Protein AF-A0A328TRE6-F1 (afdb_monomer)

Organism: NCBI:txid252393

Sequence (151 aa):
MNRFPEAVSFFFPVQLEPCPPDDSDTSLPSLSIKAPEASTFSQWLLPLLPEFYHCGVSADAGYNCNVWLIPLAPLSEQLQKLTPEQTDGIKLFEPLTKACRRWSRHGVTHLRLTAAIRYQHFDIEQQVWGHEQTGHDPALYRRAAKLTGNA

Structure (mmCIF, N/CA/C/O backbone):
data_AF-A0A328TRE6-F1
#
_entry.id   AF-A0A328TRE6-F1
#
loop_
_atom_site.group_PDB
_atom_site.id
_atom_site.type_symbol
_atom_site.label_atom_id
_atom_site.label_alt_id
_atom_site.label_comp_id
_atom_site.label_asym_id
_atom_site.label_entity_id
_atom_site.label_seq_id
_atom_site.pdbx_PDB_ins_code
_atom_site.Cartn_x
_atom_site.Cartn_y
_atom_site.Cartn_z
_atom_site.occupancy
_atom_site.B_iso_or_equiv
_atom_site.auth_seq_id
_atom_site.auth_comp_id
_atom_site.auth_asym_id
_atom_site.auth_atom_id
_atom_site.pdbx_PDB_model_num
ATOM 1 N N . MET A 1 1 ? 11.738 -12.627 -3.514 1.00 49.88 1 MET A N 1
ATOM 2 C CA . MET A 1 1 ? 11.456 -12.704 -2.060 1.00 49.88 1 MET A CA 1
ATOM 3 C C . MET A 1 1 ? 11.118 -11.304 -1.576 1.00 49.88 1 MET A C 1
ATOM 5 O O . MET A 1 1 ? 11.897 -10.397 -1.851 1.00 49.88 1 MET A O 1
ATOM 9 N N . ASN A 1 2 ? 9.967 -11.111 -0.935 1.00 59.75 2 ASN A N 1
ATOM 10 C CA . ASN A 1 2 ? 9.506 -9.791 -0.514 1.00 59.75 2 ASN A CA 1
ATOM 11 C C . ASN A 1 2 ? 10.208 -9.392 0.799 1.00 59.75 2 ASN A C 1
ATOM 13 O O . ASN A 1 2 ? 10.054 -10.092 1.792 1.00 59.75 2 ASN A O 1
ATOM 17 N N . ARG A 1 3 ? 11.029 -8.331 0.785 1.00 68.75 3 ARG A N 1
ATOM 18 C CA . ARG A 1 3 ? 11.807 -7.844 1.952 1.00 68.75 3 ARG A CA 1
ATOM 19 C C . ARG A 1 3 ? 11.143 -6.640 2.633 1.00 68.75 3 ARG A C 1
ATOM 21 O O . ARG A 1 3 ? 11.820 -5.747 3.137 1.00 68.75 3 ARG A O 1
ATOM 28 N N . PHE A 1 4 ? 9.826 -6.529 2.497 1.00 76.94 4 PHE A N 1
ATOM 29 C CA . PHE A 1 4 ? 9.064 -5.490 3.169 1.00 76.94 4 PHE A CA 1
ATOM 30 C C . PHE A 1 4 ? 8.749 -5.953 4.599 1.00 76.94 4 PHE A C 1
ATOM 32 O O . PHE A 1 4 ? 8.281 -7.080 4.754 1.00 76.94 4 PHE A O 1
ATOM 39 N N . PRO A 1 5 ? 8.905 -5.089 5.618 1.00 78.94 5 PRO A N 1
ATOM 40 C CA . PRO A 1 5 ? 9.336 -3.692 5.545 1.00 78.94 5 PRO A CA 1
ATOM 41 C C . PRO A 1 5 ? 10.847 -3.480 5.759 1.00 78.94 5 PRO A C 1
ATOM 43 O O . PRO A 1 5 ? 11.278 -2.329 5.797 1.00 78.94 5 PRO A O 1
ATOM 46 N N . GLU A 1 6 ? 11.680 -4.520 5.901 1.00 79.88 6 GLU A N 1
ATOM 47 C CA . GLU A 1 6 ? 13.108 -4.368 6.259 1.00 79.88 6 GLU A CA 1
ATOM 48 C C . GLU A 1 6 ? 13.913 -3.533 5.249 1.00 79.88 6 GLU A C 1
ATOM 50 O O . GLU A 1 6 ? 14.879 -2.852 5.613 1.00 79.88 6 GLU A O 1
ATOM 55 N N . ALA A 1 7 ? 13.505 -3.579 3.980 1.00 77.38 7 ALA A N 1
ATOM 56 C CA . ALA A 1 7 ? 14.095 -2.830 2.878 1.00 77.38 7 ALA A CA 1
ATOM 57 C C . ALA A 1 7 ? 13.512 -1.415 2.701 1.00 77.38 7 ALA A C 1
ATOM 59 O O . ALA A 1 7 ? 13.884 -0.737 1.743 1.00 77.38 7 ALA A O 1
ATOM 60 N N . VAL A 1 8 ? 12.610 -0.957 3.579 1.00 80.38 8 VAL A N 1
ATOM 61 C CA . VAL A 1 8 ? 11.986 0.375 3.501 1.00 80.38 8 VAL A CA 1
ATOM 62 C C . VAL A 1 8 ? 12.729 1.386 4.372 1.00 80.38 8 VAL A C 1
ATOM 64 O O . VAL A 1 8 ? 13.028 1.142 5.542 1.00 80.38 8 VAL A O 1
ATOM 67 N N . SER A 1 9 ? 13.025 2.551 3.798 1.00 82.00 9 SER A N 1
ATOM 68 C CA . SER A 1 9 ? 13.565 3.708 4.509 1.00 82.00 9 SER A CA 1
ATOM 69 C C . SER A 1 9 ? 12.436 4.646 4.928 1.00 82.00 9 SER A C 1
ATOM 71 O O . SER A 1 9 ? 11.857 5.343 4.099 1.00 82.00 9 SER A O 1
ATOM 73 N N . PHE A 1 10 ? 12.162 4.712 6.232 1.00 81.75 10 PHE A N 1
ATOM 74 C CA . PHE A 1 10 ? 11.149 5.609 6.806 1.00 81.75 10 PHE A CA 1
ATOM 75 C C . PHE A 1 10 ? 11.623 7.061 6.982 1.00 81.75 10 PHE A C 1
ATOM 77 O O . PHE A 1 10 ? 10.877 7.892 7.494 1.00 81.75 10 PHE A O 1
ATOM 84 N N . PHE A 1 11 ? 12.850 7.386 6.551 1.00 76.50 11 PHE A N 1
ATOM 85 C CA . PHE A 1 11 ? 13.296 8.780 6.432 1.00 76.50 11 PHE A CA 1
ATOM 86 C C . PHE A 1 11 ? 12.517 9.536 5.354 1.00 76.50 11 PHE A C 1
ATOM 88 O O . PHE A 1 11 ? 12.337 10.749 5.457 1.00 76.50 11 PHE A O 1
ATOM 95 N N . PHE A 1 12 ? 12.042 8.816 4.337 1.00 81.25 12 PHE A N 1
ATOM 96 C CA . PHE A 1 12 ? 11.231 9.365 3.264 1.00 81.25 12 PHE A CA 1
ATOM 97 C C . PHE A 1 12 ? 9.769 8.934 3.428 1.00 81.25 12 PHE A C 1
ATOM 99 O O . PHE A 1 12 ? 9.499 7.874 4.001 1.00 81.25 12 PHE A O 1
ATOM 106 N N . PRO A 1 13 ? 8.810 9.738 2.941 1.00 85.25 13 PRO A N 1
ATOM 107 C CA . PRO A 1 13 ? 7.404 9.374 3.008 1.00 85.25 13 PRO A CA 1
ATOM 108 C C . PRO A 1 13 ? 7.098 8.132 2.164 1.00 85.25 13 PRO A C 1
ATOM 110 O O . PRO A 1 13 ? 7.570 8.004 1.035 1.00 85.25 13 PRO A O 1
ATOM 113 N N . VAL A 1 14 ? 6.235 7.266 2.682 1.00 90.12 14 VAL A N 1
ATOM 114 C CA . VAL A 1 14 ? 5.626 6.166 1.931 1.00 90.12 14 VAL A CA 1
ATOM 115 C C . VAL A 1 14 ? 4.436 6.719 1.149 1.00 90.12 14 VAL A C 1
ATOM 117 O O . VAL A 1 14 ? 3.565 7.365 1.734 1.00 90.12 14 VAL A O 1
ATOM 120 N N . GLN A 1 15 ? 4.389 6.478 -0.159 1.00 92.44 15 GLN A N 1
ATOM 121 C CA . GLN A 1 15 ? 3.247 6.847 -0.996 1.00 92.44 15 GLN A CA 1
ATOM 122 C C . GLN A 1 15 ? 2.325 5.650 -1.193 1.00 92.44 15 GLN A C 1
ATOM 124 O O . GLN A 1 15 ? 2.778 4.549 -1.505 1.00 92.44 15 GLN A O 1
ATOM 129 N N . LEU A 1 16 ? 1.027 5.884 -1.043 1.00 94.12 16 LEU A N 1
ATOM 130 C CA . LEU A 1 16 ? -0.019 4.920 -1.340 1.00 94.12 16 LEU A CA 1
ATOM 131 C C . LEU A 1 16 ? -0.999 5.529 -2.334 1.00 94.12 16 LEU A C 1
ATOM 133 O O . LEU A 1 16 ? -1.655 6.531 -2.045 1.00 94.12 16 LEU A O 1
ATOM 137 N N . GLU A 1 17 ? -1.105 4.918 -3.504 1.00 93.00 17 GLU A N 1
ATOM 138 C CA . GLU A 1 17 ? -1.808 5.497 -4.641 1.00 93.00 17 GLU A CA 1
ATOM 139 C C . GLU A 1 17 ? -2.799 4.489 -5.218 1.00 93.00 17 GLU A C 1
ATOM 141 O O . GLU A 1 17 ? -2.480 3.308 -5.348 1.00 93.00 17 GLU A O 1
ATOM 146 N N . PRO A 1 18 ? -4.015 4.911 -5.576 1.00 92.06 18 PRO A N 1
ATOM 147 C CA . PRO A 1 18 ? -4.962 4.024 -6.229 1.00 92.06 18 PRO A CA 1
ATOM 148 C C . PRO A 1 18 ? -4.496 3.681 -7.645 1.00 92.06 18 PRO A C 1
ATOM 150 O O . PRO A 1 18 ? -4.042 4.554 -8.381 1.00 92.06 18 PRO A O 1
ATOM 153 N N . CYS A 1 19 ? -4.679 2.426 -8.059 1.00 86.44 19 CYS A N 1
ATOM 154 C CA . CYS A 1 19 ? -4.546 2.022 -9.458 1.00 86.44 19 CYS A CA 1
ATOM 155 C C . CYS A 1 19 ? -5.946 1.876 -10.083 1.00 86.44 19 CYS A C 1
ATOM 157 O O . CYS A 1 19 ? -6.483 0.759 -10.128 1.00 86.44 19 CYS A O 1
ATOM 159 N N . PRO A 1 20 ? -6.577 2.974 -10.543 1.00 78.50 20 PRO A N 1
ATOM 160 C CA . PRO A 1 20 ? -7.898 2.915 -11.162 1.00 78.50 20 PRO A CA 1
ATOM 161 C C . PRO A 1 20 ? -7.844 2.158 -12.499 1.00 78.50 20 PRO A C 1
ATOM 163 O O . PRO A 1 20 ? -6.782 2.141 -13.124 1.00 78.50 20 PRO A O 1
ATOM 166 N N . PRO A 1 21 ? -8.941 1.508 -12.933 1.00 75.50 21 PRO A N 1
ATOM 167 C CA . PRO A 1 21 ? -9.019 0.858 -14.245 1.00 75.50 21 PRO A CA 1
ATOM 168 C C . PRO A 1 21 ? -8.562 1.800 -15.366 1.00 75.50 21 PRO A C 1
ATOM 170 O O . PRO A 1 21 ? -8.776 3.005 -15.256 1.00 75.50 21 PRO A O 1
ATOM 173 N N . ASP A 1 22 ? -7.964 1.259 -16.429 1.00 67.62 22 ASP A N 1
ATOM 174 C CA . ASP A 1 22 ? -7.349 2.055 -17.507 1.00 67.62 22 ASP A CA 1
ATOM 175 C C . ASP A 1 22 ? -8.341 3.026 -18.195 1.00 67.62 22 ASP A C 1
ATOM 177 O O . ASP A 1 22 ? -7.914 4.036 -18.742 1.00 67.62 22 ASP A O 1
ATOM 181 N N . ASP A 1 23 ? -9.653 2.779 -18.086 1.00 65.62 23 ASP A N 1
ATOM 182 C CA . ASP A 1 23 ? -10.729 3.615 -18.645 1.00 65.62 23 ASP A CA 1
ATOM 183 C C . ASP A 1 23 ? -11.268 4.691 -17.674 1.00 65.62 23 ASP A C 1
ATOM 185 O O . ASP A 1 23 ? -12.287 5.332 -17.937 1.00 65.62 23 ASP A O 1
ATOM 189 N N . SER A 1 24 ? -10.650 4.871 -16.502 1.00 65.38 24 SER A N 1
ATOM 190 C CA . SER A 1 24 ? -11.113 5.828 -15.493 1.00 65.38 24 SER A CA 1
ATOM 191 C C . SER A 1 24 ? -10.356 7.155 -15.575 1.00 65.38 24 SER A C 1
ATOM 193 O O . SER A 1 24 ? -9.285 7.299 -14.988 1.00 65.38 24 SER A O 1
ATOM 195 N N . ASP A 1 25 ? -11.003 8.181 -16.130 1.00 67.88 25 ASP A N 1
ATOM 196 C CA . ASP A 1 25 ? -10.523 9.577 -16.105 1.00 67.88 25 ASP A CA 1
ATOM 197 C C . ASP A 1 25 ? -10.550 10.218 -14.701 1.00 67.88 25 ASP A C 1
ATOM 199 O O . ASP A 1 25 ? -10.139 11.364 -14.494 1.00 67.88 25 ASP A O 1
ATOM 203 N N . THR A 1 26 ? -11.061 9.501 -13.696 1.00 73.12 26 THR A N 1
ATOM 204 C CA . THR A 1 26 ? -11.171 10.024 -12.334 1.00 73.12 26 THR A CA 1
ATOM 205 C C . THR A 1 26 ? -9.814 9.993 -11.636 1.00 73.12 26 THR A C 1
ATOM 207 O O . THR A 1 26 ? -9.350 8.940 -11.198 1.00 73.12 26 THR A O 1
ATOM 210 N N . SER A 1 27 ? -9.218 11.170 -11.441 1.00 79.31 27 SER A N 1
ATOM 211 C CA . SER A 1 27 ? -8.083 11.334 -10.532 1.00 79.31 27 SER A CA 1
ATOM 212 C C . SER A 1 27 ? -8.531 11.099 -9.087 1.00 79.31 27 SER A C 1
ATOM 214 O O . SER A 1 27 ? -9.402 11.793 -8.546 1.00 79.31 27 SER A O 1
ATOM 216 N N . LEU A 1 28 ? -7.952 10.081 -8.459 1.00 86.44 28 LEU A N 1
ATOM 217 C CA . LEU A 1 28 ? -8.199 9.731 -7.068 1.00 86.44 28 LEU A CA 1
ATOM 218 C C . LEU A 1 28 ? -7.002 10.158 -6.215 1.00 86.44 28 LEU A C 1
ATOM 220 O O . LEU A 1 28 ? -5.864 10.031 -6.657 1.00 86.44 28 LEU A O 1
ATOM 224 N N . PRO A 1 29 ? -7.235 10.660 -4.991 1.00 89.31 29 PRO A N 1
ATOM 225 C CA . PRO A 1 29 ? -6.155 11.188 -4.172 1.00 89.31 29 PRO A CA 1
ATOM 226 C C . PRO A 1 29 ? -5.204 10.076 -3.727 1.00 89.31 29 PRO A C 1
ATOM 228 O O . PRO A 1 29 ? -5.655 9.023 -3.263 1.00 89.31 29 PRO 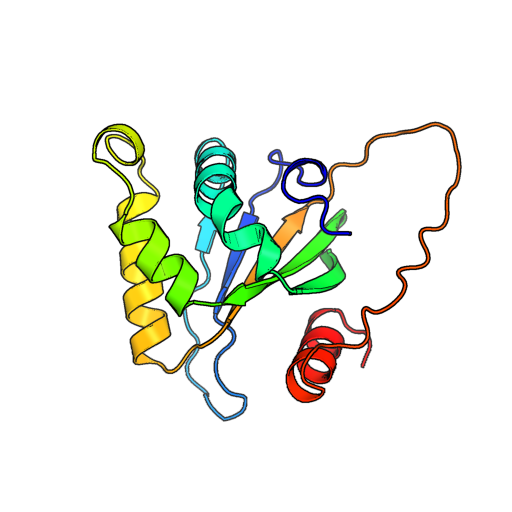A O 1
ATOM 231 N N . SER A 1 30 ? -3.910 10.367 -3.813 1.00 91.88 30 SER A N 1
ATOM 232 C CA . SER A 1 30 ? -2.826 9.608 -3.190 1.00 91.88 30 SER A CA 1
ATOM 233 C C . SER A 1 30 ? -2.690 9.964 -1.705 1.00 91.88 30 SER A C 1
ATOM 235 O O . SER A 1 30 ? -3.043 11.068 -1.278 1.00 91.88 30 SER A O 1
ATOM 237 N N . LEU A 1 31 ? -2.157 9.039 -0.909 1.00 93.31 31 LEU A N 1
ATOM 238 C CA . LEU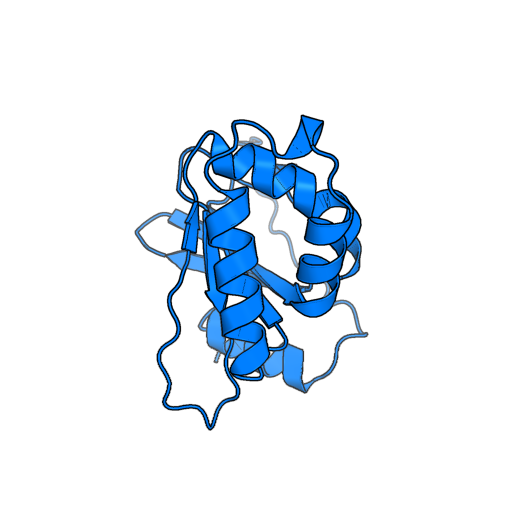 A 1 31 ? -1.794 9.259 0.488 1.00 93.31 31 LEU A CA 1
ATOM 239 C C . LEU A 1 31 ? -0.274 9.258 0.645 1.00 93.31 31 LEU A C 1
ATOM 241 O O . LEU A 1 31 ? 0.390 8.281 0.321 1.00 93.31 31 LEU A O 1
ATOM 245 N N . SER A 1 32 ? 0.250 10.346 1.208 1.00 93.00 32 SER A N 1
ATOM 246 C CA . SER A 1 32 ? 1.654 10.484 1.592 1.00 93.00 32 SER A CA 1
ATOM 247 C C . SER A 1 32 ? 1.774 10.299 3.099 1.00 93.00 32 SER A C 1
ATOM 249 O O . SER A 1 32 ? 1.260 11.109 3.875 1.00 93.00 32 SER A O 1
ATOM 251 N N . ILE A 1 33 ? 2.418 9.214 3.515 1.00 92.62 33 ILE A N 1
ATOM 252 C CA . ILE A 1 33 ? 2.505 8.782 4.908 1.00 92.62 33 ILE A CA 1
ATOM 253 C C . ILE A 1 33 ? 3.936 9.019 5.388 1.00 92.62 33 ILE A C 1
ATOM 255 O O . ILE A 1 33 ? 4.885 8.447 4.856 1.00 92.62 33 ILE A O 1
ATOM 259 N N . LYS A 1 34 ? 4.103 9.886 6.386 1.00 89.81 34 LYS A N 1
ATOM 260 C CA . LYS A 1 34 ? 5.411 10.238 6.959 1.00 89.81 34 LYS A CA 1
ATOM 261 C C . LYS A 1 34 ? 5.686 9.426 8.222 1.00 89.81 34 LYS A C 1
ATOM 263 O O . LYS A 1 34 ? 4.811 8.725 8.715 1.00 89.81 34 LYS A O 1
ATOM 268 N N . ALA A 1 35 ? 6.907 9.504 8.740 1.00 82.19 35 ALA A N 1
ATOM 269 C CA . ALA A 1 35 ? 7.198 9.008 10.078 1.00 82.19 35 ALA A CA 1
ATOM 270 C C . ALA A 1 35 ? 6.527 9.907 11.145 1.00 82.19 35 ALA A C 1
ATOM 272 O O . ALA A 1 35 ? 6.543 11.131 10.977 1.00 82.19 35 ALA A O 1
ATOM 273 N N . PRO A 1 36 ? 6.010 9.334 12.250 1.00 86.31 36 PRO A N 1
ATOM 274 C CA . PRO A 1 36 ? 6.080 7.917 12.633 1.00 86.31 36 PRO A CA 1
ATOM 275 C C . PRO A 1 36 ? 4.998 7.018 12.007 1.00 86.31 36 PRO A C 1
ATOM 277 O O . PRO A 1 36 ? 5.128 5.795 12.070 1.00 86.31 36 PRO A O 1
ATOM 280 N N . GLU A 1 37 ? 3.962 7.580 11.382 1.00 89.56 37 GLU A N 1
ATOM 281 C CA . GLU A 1 37 ? 2.801 6.827 10.889 1.00 89.56 37 GLU A CA 1
ATOM 282 C C . GLU A 1 37 ? 3.164 5.762 9.844 1.00 89.56 37 GLU A C 1
ATOM 284 O O . GLU A 1 37 ? 2.528 4.713 9.789 1.00 89.56 37 GLU A O 1
ATOM 289 N N . ALA A 1 38 ? 4.207 5.990 9.045 1.00 88.31 38 ALA A N 1
ATOM 290 C CA . ALA A 1 38 ? 4.686 5.049 8.034 1.00 88.31 38 ALA A CA 1
ATOM 291 C C . ALA A 1 38 ? 5.194 3.731 8.645 1.00 88.31 38 ALA A C 1
ATOM 293 O O . ALA A 1 38 ? 4.993 2.657 8.067 1.00 88.31 38 ALA A O 1
ATOM 294 N N . SER A 1 39 ? 5.799 3.797 9.833 1.00 86.69 39 SER A N 1
ATOM 295 C CA . SER A 1 39 ? 6.253 2.613 10.565 1.00 86.69 39 SER A CA 1
ATOM 296 C C . SER A 1 39 ? 5.060 1.791 11.051 1.00 86.69 39 SER A C 1
ATOM 298 O O . SER A 1 39 ? 5.012 0.581 10.841 1.00 86.69 39 SER A O 1
ATOM 300 N N . THR A 1 40 ? 4.061 2.453 11.637 1.00 90.69 40 THR A N 1
ATOM 301 C CA . THR A 1 40 ? 2.822 1.812 12.099 1.00 90.69 40 THR A CA 1
ATOM 302 C C . THR A 1 40 ? 2.022 1.228 10.938 1.00 90.69 40 THR A C 1
ATOM 304 O O . THR A 1 40 ? 1.582 0.083 10.996 1.00 90.69 40 THR A O 1
ATOM 307 N N . PHE A 1 41 ? 1.903 1.970 9.837 1.00 92.69 41 PHE A N 1
ATOM 308 C CA . PHE A 1 41 ? 1.266 1.490 8.616 1.00 92.69 41 PHE A CA 1
ATOM 309 C C . PHE A 1 41 ? 1.926 0.209 8.100 1.00 92.69 41 PHE A C 1
ATOM 311 O O . PHE A 1 41 ? 1.240 -0.752 7.763 1.00 92.69 41 PHE A O 1
ATOM 318 N N . SER A 1 42 ? 3.258 0.156 8.113 1.00 89.19 42 SER A N 1
ATOM 319 C CA . SER A 1 42 ? 3.998 -1.035 7.692 1.00 89.19 42 SER A CA 1
ATOM 320 C C . SER A 1 42 ? 3.719 -2.246 8.581 1.00 89.19 42 SER A C 1
ATOM 322 O O . SER A 1 42 ? 3.655 -3.361 8.072 1.00 89.19 42 SER A O 1
ATOM 324 N N . GLN A 1 43 ? 3.491 -2.042 9.883 1.00 89.75 43 GLN A N 1
ATOM 325 C CA . GLN A 1 43 ? 3.076 -3.113 10.794 1.00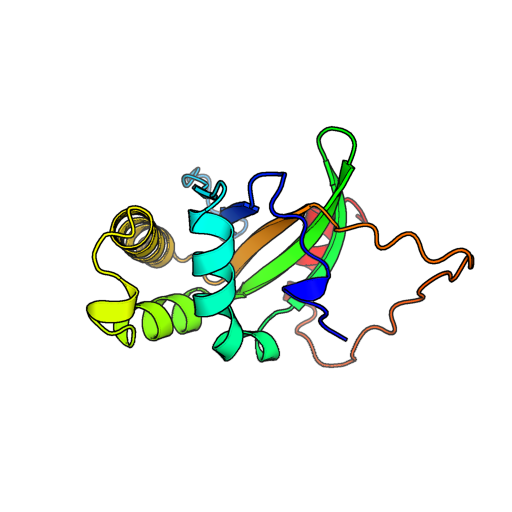 89.75 43 GLN A CA 1
ATOM 326 C C . GLN A 1 43 ? 1.674 -3.633 10.466 1.00 89.75 43 GLN A C 1
ATOM 328 O O . GLN A 1 43 ? 1.463 -4.845 10.450 1.00 89.75 43 GLN A O 1
ATOM 333 N N . TRP A 1 44 ? 0.727 -2.745 10.147 1.00 92.25 44 TRP A N 1
ATOM 334 C CA . TRP A 1 44 ? -0.621 -3.147 9.726 1.00 92.25 44 TRP A CA 1
ATOM 335 C C . TRP A 1 44 ? -0.622 -3.952 8.423 1.00 92.25 44 TRP A C 1
ATOM 337 O O . TRP A 1 44 ? -1.507 -4.779 8.220 1.00 92.25 44 TRP A O 1
ATOM 347 N N . LEU A 1 45 ? 0.373 -3.728 7.564 1.00 91.56 45 LEU A N 1
ATOM 348 C CA . LEU A 1 45 ? 0.549 -4.429 6.296 1.00 91.56 45 LEU A CA 1
ATOM 349 C C . LEU A 1 45 ? 1.208 -5.811 6.424 1.00 91.56 45 LEU A C 1
ATOM 351 O O . LEU A 1 45 ? 1.081 -6.607 5.496 1.00 91.56 45 LEU A O 1
ATOM 355 N N . LEU A 1 46 ? 1.883 -6.124 7.539 1.00 89.81 46 LEU A N 1
ATOM 356 C CA . LEU A 1 46 ? 2.604 -7.397 7.706 1.00 89.81 46 LEU A CA 1
ATOM 357 C C . LEU A 1 46 ? 1.747 -8.639 7.403 1.00 89.81 46 LEU A C 1
ATOM 359 O O . LEU A 1 46 ? 2.231 -9.520 6.692 1.00 89.81 46 LEU A O 1
ATOM 363 N N . PRO A 1 47 ? 0.480 -8.731 7.856 1.00 90.56 47 PRO A N 1
ATOM 364 C CA . PRO A 1 47 ? -0.353 -9.901 7.573 1.00 90.56 47 PRO A CA 1
ATOM 365 C C . PRO A 1 47 ? -0.717 -10.064 6.091 1.00 90.56 47 PRO A C 1
ATOM 367 O O . PRO A 1 47 ? -1.088 -11.155 5.676 1.00 90.56 47 PRO A O 1
ATOM 370 N N . LEU A 1 48 ? -0.593 -8.997 5.297 1.00 89.81 48 LEU A N 1
ATOM 371 C CA . LEU A 1 48 ? -0.947 -8.958 3.875 1.00 89.81 48 LEU A CA 1
ATOM 372 C C . LEU A 1 48 ? 0.253 -9.219 2.958 1.00 89.81 48 LEU A C 1
ATOM 374 O O . LEU A 1 48 ? 0.090 -9.301 1.744 1.00 89.81 48 LEU A O 1
ATOM 378 N N . LEU A 1 49 ? 1.460 -9.361 3.516 1.00 88.00 49 LEU A N 1
ATOM 379 C CA . LEU A 1 49 ? 2.696 -9.577 2.760 1.00 88.00 49 LEU A CA 1
ATOM 380 C C . LEU A 1 49 ? 2.640 -10.694 1.703 1.00 88.00 49 LEU A C 1
ATOM 382 O O . LEU A 1 49 ? 3.229 -10.496 0.636 1.00 88.00 49 LEU A O 1
ATOM 386 N N . PRO A 1 50 ? 1.973 -11.845 1.936 1.00 87.81 50 PRO A N 1
ATOM 387 C CA . PRO A 1 50 ? 1.854 -12.893 0.920 1.00 87.81 50 PRO A CA 1
ATOM 388 C C . PRO A 1 50 ? 1.096 -12.455 -0.339 1.00 87.81 50 PRO A C 1
ATOM 390 O O . PRO A 1 50 ? 1.266 -13.059 -1.392 1.00 87.81 50 PRO A O 1
ATOM 393 N N . GLU A 1 51 ? 0.272 -11.412 -0.238 1.00 87.44 51 GLU A N 1
ATOM 394 C CA . GLU A 1 51 ? -0.564 -10.904 -1.329 1.00 87.44 51 GLU A CA 1
ATOM 395 C C . GLU A 1 51 ? 0.095 -9.752 -2.098 1.00 87.44 51 GLU A C 1
ATOM 397 O O . GLU A 1 51 ? -0.457 -9.235 -3.070 1.00 87.44 51 GLU A O 1
ATOM 402 N N . PHE A 1 52 ? 1.277 -9.318 -1.661 1.00 88.75 52 PHE A N 1
ATOM 403 C CA . PHE A 1 52 ? 1.997 -8.224 -2.293 1.00 88.75 52 PHE A CA 1
ATOM 404 C C . PHE A 1 52 ? 2.657 -8.703 -3.575 1.00 88.75 52 PHE A C 1
ATOM 406 O O . PHE A 1 52 ? 3.408 -9.679 -3.584 1.00 88.75 52 PHE A O 1
ATOM 413 N N . TYR A 1 53 ? 2.493 -7.916 -4.630 1.00 87.81 53 TYR A N 1
ATOM 414 C CA . TYR A 1 53 ? 3.224 -8.110 -5.868 1.00 87.81 53 TYR A CA 1
ATOM 415 C C . TYR A 1 53 ? 4.310 -7.042 -6.007 1.00 87.81 53 TYR A C 1
ATOM 417 O O . TYR A 1 53 ? 4.020 -5.860 -6.199 1.00 87.81 53 TYR A O 1
ATOM 425 N N . HIS A 1 54 ? 5.578 -7.440 -5.875 1.00 87.50 54 HIS A N 1
ATOM 426 C CA . HIS A 1 54 ? 6.705 -6.528 -6.084 1.00 87.50 54 HIS A CA 1
ATOM 427 C C . HIS A 1 54 ? 6.869 -6.252 -7.578 1.00 87.50 54 HIS A C 1
ATOM 429 O O . HIS A 1 54 ? 7.132 -7.160 -8.361 1.00 87.50 54 HIS A O 1
ATOM 435 N N . CYS A 1 55 ? 6.692 -4.990 -7.957 1.00 82.94 55 CYS A N 1
ATOM 436 C CA . CYS A 1 55 ? 6.726 -4.542 -9.348 1.00 82.94 55 CYS A CA 1
ATOM 437 C C . CYS A 1 55 ? 8.139 -4.191 -9.818 1.00 82.94 55 CYS A C 1
ATOM 439 O O . CYS A 1 55 ? 8.383 -4.104 -11.018 1.00 82.94 55 CYS A O 1
ATOM 441 N N . GLY A 1 56 ? 9.055 -3.951 -8.878 1.00 82.50 56 GLY A N 1
ATOM 442 C CA . GLY A 1 56 ? 10.429 -3.557 -9.154 1.00 82.50 56 GLY A CA 1
ATOM 443 C C . GLY A 1 56 ? 10.838 -2.291 -8.412 1.00 82.50 56 GLY A C 1
ATOM 444 O O . GLY A 1 56 ? 10.275 -1.933 -7.372 1.00 82.50 56 GLY A O 1
ATOM 445 N N . VAL A 1 57 ? 11.860 -1.638 -8.958 1.00 83.44 57 VAL A N 1
ATOM 446 C CA . VAL A 1 57 ? 12.454 -0.417 -8.416 1.00 83.44 57 VAL A CA 1
ATOM 447 C C . VAL A 1 57 ? 12.218 0.723 -9.395 1.00 83.44 57 VAL A C 1
ATOM 449 O O . VAL A 1 57 ? 12.511 0.582 -10.577 1.00 83.44 57 VAL A O 1
ATOM 452 N N . SER A 1 58 ? 11.709 1.844 -8.895 1.00 80.38 58 SER A N 1
ATOM 453 C CA . SER A 1 58 ? 11.605 3.101 -9.635 1.00 80.38 58 SER A CA 1
ATOM 454 C C . SER A 1 58 ? 12.595 4.106 -9.061 1.00 80.38 58 SER A C 1
ATOM 456 O O . SER A 1 58 ? 12.717 4.221 -7.840 1.00 80.38 58 SER A O 1
ATOM 458 N N . ALA A 1 59 ? 13.278 4.855 -9.920 1.00 70.56 59 ALA A N 1
ATOM 459 C CA . ALA A 1 59 ? 14.024 6.034 -9.503 1.00 70.56 59 ALA A CA 1
ATOM 460 C C . ALA A 1 59 ? 13.062 7.227 -9.528 1.00 70.56 59 ALA A C 1
ATOM 462 O O . ALA A 1 59 ? 12.702 7.710 -10.598 1.00 70.56 59 ALA A O 1
ATOM 463 N N . ASP A 1 60 ? 12.612 7.671 -8.356 1.00 62.94 60 ASP A N 1
ATOM 464 C CA . ASP A 1 60 ? 11.756 8.852 -8.221 1.00 62.94 60 ASP A CA 1
ATOM 465 C C . ASP A 1 60 ? 12.430 9.859 -7.280 1.00 62.94 60 ASP A C 1
ATOM 467 O O . ASP A 1 60 ? 13.085 9.481 -6.308 1.00 62.94 60 ASP A O 1
ATOM 471 N N . ALA A 1 61 ? 12.328 11.149 -7.599 1.00 56.47 61 ALA A N 1
ATOM 472 C CA . ALA A 1 61 ? 12.822 12.256 -6.774 1.00 56.47 61 ALA A CA 1
ATOM 473 C C . ALA A 1 61 ? 14.285 12.141 -6.259 1.00 56.47 61 ALA A C 1
ATOM 475 O O . ALA A 1 61 ? 14.616 12.671 -5.197 1.00 56.47 61 ALA A O 1
ATOM 476 N N . GLY A 1 62 ? 15.179 11.487 -7.012 1.00 68.25 62 GLY A N 1
ATOM 477 C CA . GLY A 1 62 ? 16.613 11.392 -6.692 1.00 68.25 62 GLY A CA 1
ATOM 478 C C . GLY A 1 62 ? 17.015 10.223 -5.784 1.00 68.25 62 GLY A C 1
ATOM 479 O O . GLY A 1 62 ? 18.163 10.170 -5.344 1.00 68.25 62 GLY A O 1
ATOM 480 N N . TYR A 1 63 ? 16.112 9.280 -5.510 1.00 72.44 63 TYR A N 1
ATOM 481 C CA . TYR A 1 63 ? 16.417 8.046 -4.781 1.00 72.44 63 TYR A CA 1
ATOM 482 C C . TYR A 1 63 ? 15.642 6.853 -5.353 1.00 72.44 63 TYR A C 1
ATOM 484 O O . TYR A 1 63 ? 14.620 6.993 -6.021 1.00 72.44 63 TYR A O 1
ATOM 492 N N . ASN A 1 64 ? 16.145 5.645 -5.095 1.00 82.94 64 ASN A N 1
ATOM 493 C CA . ASN A 1 64 ? 15.467 4.430 -5.529 1.00 82.94 64 ASN A CA 1
ATOM 494 C C . ASN A 1 64 ? 14.320 4.099 -4.572 1.00 82.94 64 ASN A C 1
ATOM 496 O O . ASN A 1 64 ? 14.483 4.135 -3.348 1.00 82.94 64 ASN A O 1
ATOM 500 N N . CYS A 1 65 ? 13.179 3.727 -5.140 1.00 84.19 65 CYS A N 1
ATOM 501 C CA . CYS A 1 65 ? 11.981 3.304 -4.434 1.00 84.19 65 CYS A CA 1
ATOM 502 C C . CYS A 1 65 ? 11.581 1.903 -4.871 1.00 84.19 65 CYS A C 1
ATOM 504 O O . CYS A 1 65 ? 11.539 1.610 -6.063 1.00 84.19 65 CYS A O 1
ATOM 506 N N . ASN A 1 66 ? 11.216 1.055 -3.919 1.00 88.19 66 ASN A N 1
ATOM 507 C CA . ASN A 1 66 ? 10.489 -0.161 -4.237 1.00 88.19 66 ASN A CA 1
ATOM 508 C C . ASN A 1 66 ? 9.025 0.181 -4.513 1.00 88.19 66 ASN A C 1
ATOM 510 O O . ASN A 1 66 ? 8.424 0.994 -3.804 1.00 88.19 66 ASN A O 1
ATOM 514 N N . VAL A 1 67 ? 8.466 -0.483 -5.520 1.00 88.31 67 VAL A N 1
ATOM 515 C CA . VAL A 1 67 ? 7.058 -0.372 -5.892 1.00 88.31 67 VAL A CA 1
ATOM 516 C C . VAL A 1 67 ? 6.390 -1.726 -5.687 1.00 88.31 67 VAL A C 1
ATOM 518 O O . VAL A 1 67 ? 6.837 -2.739 -6.230 1.00 88.31 67 VAL A O 1
ATOM 521 N N . TRP A 1 68 ? 5.307 -1.747 -4.919 1.00 90.62 68 TRP A N 1
ATOM 522 C CA . TRP A 1 68 ? 4.463 -2.923 -4.725 1.00 90.62 68 TRP A CA 1
ATOM 523 C C . TRP A 1 68 ? 3.027 -2.633 -5.139 1.00 90.62 68 TRP A C 1
ATOM 525 O O . TRP A 1 68 ? 2.529 -1.527 -4.938 1.00 90.62 68 TRP A O 1
ATOM 535 N N . LEU A 1 69 ? 2.346 -3.644 -5.668 1.00 92.06 69 LEU A N 1
ATOM 536 C CA . LEU A 1 69 ? 0.894 -3.658 -5.762 1.00 92.06 69 LEU A CA 1
ATOM 537 C C . LEU A 1 69 ? 0.334 -4.425 -4.572 1.00 92.06 69 LEU A C 1
ATOM 539 O O . LEU A 1 69 ? 0.761 -5.546 -4.291 1.00 92.06 69 LEU A O 1
ATOM 543 N N . ILE A 1 70 ? -0.625 -3.805 -3.892 1.00 93.50 70 ILE A N 1
ATOM 544 C CA . ILE A 1 70 ? -1.325 -4.391 -2.752 1.00 93.50 70 ILE A CA 1
ATOM 545 C C . ILE A 1 70 ? -2.828 -4.434 -3.045 1.00 93.50 70 ILE A C 1
ATOM 547 O O . ILE A 1 70 ? -3.378 -3.449 -3.549 1.00 93.50 70 ILE A O 1
ATOM 551 N N . PRO A 1 71 ? -3.519 -5.548 -2.768 1.00 93.31 71 PRO A N 1
ATOM 552 C CA . PRO A 1 71 ? -4.949 -5.643 -3.022 1.00 93.31 71 PRO A CA 1
ATOM 553 C C . PRO A 1 71 ? -5.739 -4.802 -2.004 1.00 93.31 71 PRO A C 1
ATOM 555 O O . PRO A 1 71 ? -5.500 -4.842 -0.795 1.00 93.31 71 PRO A O 1
ATOM 558 N N . LEU A 1 72 ? -6.704 -4.019 -2.494 1.00 94.88 72 LEU A N 1
ATOM 559 C CA . LEU A 1 72 ? -7.463 -3.073 -1.667 1.00 94.88 72 LEU A CA 1
ATOM 560 C C . LEU A 1 72 ? -8.427 -3.771 -0.698 1.00 94.88 72 LEU A C 1
ATOM 562 O O . LEU A 1 72 ? -8.609 -3.305 0.429 1.00 94.88 72 LEU A O 1
ATOM 566 N N . ALA A 1 73 ? -9.085 -4.845 -1.139 1.00 94.25 73 ALA A N 1
ATOM 567 C CA . ALA A 1 73 ? -10.073 -5.545 -0.318 1.00 94.25 73 ALA A CA 1
ATOM 568 C C . ALA A 1 73 ? -9.434 -6.179 0.938 1.00 94.25 73 ALA A C 1
ATOM 570 O O . ALA A 1 73 ? -9.866 -5.826 2.036 1.00 94.25 73 ALA A O 1
ATOM 571 N N . PRO A 1 74 ? -8.342 -6.960 0.829 1.00 94.44 74 PRO A N 1
ATOM 572 C CA . PRO A 1 74 ? -7.601 -7.486 1.979 1.00 94.44 74 PRO A CA 1
ATOM 573 C C . PRO A 1 74 ? -7.082 -6.393 2.918 1.00 94.44 74 PRO A C 1
ATOM 575 O O . PRO A 1 74 ? -7.209 -6.514 4.135 1.00 94.44 74 PRO A O 1
ATOM 578 N N . LEU A 1 75 ? -6.591 -5.269 2.377 1.00 94.50 75 LEU A N 1
ATOM 579 C CA . LEU A 1 75 ? -6.224 -4.107 3.194 1.00 94.50 75 LEU A CA 1
ATOM 580 C C . LEU A 1 75 ? -7.416 -3.561 3.982 1.00 94.50 75 LEU A C 1
ATOM 582 O O . LEU A 1 75 ? -7.313 -3.305 5.180 1.00 94.50 75 LEU A O 1
ATOM 586 N N . SER A 1 76 ? -8.556 -3.388 3.321 1.00 94.38 76 SER A N 1
ATOM 587 C CA . SER A 1 76 ? -9.763 -2.851 3.949 1.00 94.38 76 SER A CA 1
ATOM 588 C C . SER A 1 76 ? -10.293 -3.772 5.049 1.00 94.38 76 SER A C 1
ATOM 590 O O . SER A 1 76 ? -10.736 -3.283 6.088 1.00 94.38 76 SER A O 1
ATOM 592 N N . GLU A 1 77 ? -10.236 -5.088 4.844 1.00 94.94 77 GLU A N 1
ATOM 593 C CA . GLU A 1 77 ? -10.592 -6.085 5.857 1.00 94.94 77 GLU A CA 1
ATOM 594 C C . GLU A 1 77 ? -9.618 -6.079 7.032 1.00 94.94 77 GLU A C 1
ATOM 596 O O . GLU A 1 77 ? -10.040 -6.140 8.186 1.00 94.94 77 GLU A O 1
ATOM 601 N N . GLN A 1 78 ? -8.318 -5.971 6.759 1.00 93.44 78 GLN A N 1
ATOM 602 C CA . GLN A 1 78 ? -7.299 -5.918 7.799 1.00 93.44 78 GLN A CA 1
ATOM 603 C C . GLN A 1 78 ? -7.477 -4.693 8.698 1.00 93.44 78 GLN A C 1
ATOM 605 O O . GLN A 1 78 ? -7.417 -4.822 9.918 1.00 93.44 78 GLN A O 1
ATOM 610 N N . LEU A 1 79 ? -7.781 -3.525 8.121 1.00 93.00 79 LEU A N 1
ATOM 611 C CA . LEU A 1 79 ? -8.061 -2.306 8.888 1.00 93.00 79 LEU A CA 1
ATOM 612 C C . LEU A 1 79 ? -9.290 -2.444 9.799 1.00 93.00 79 LEU A C 1
ATOM 614 O O . LEU A 1 79 ? -9.317 -1.848 10.869 1.00 93.00 79 LEU A O 1
ATOM 618 N N . GLN A 1 80 ? -10.292 -3.240 9.411 1.00 92.50 80 GLN A N 1
ATOM 619 C CA . GLN A 1 80 ? -11.472 -3.509 10.248 1.00 92.50 80 GLN A CA 1
ATOM 620 C C . GLN A 1 80 ? -11.176 -4.450 11.420 1.00 92.50 80 GLN A C 1
ATOM 622 O O . GLN A 1 80 ? -11.904 -4.432 12.409 1.00 92.50 80 GLN A O 1
ATOM 627 N N . LYS A 1 81 ? -10.130 -5.275 11.307 1.00 93.12 81 LYS A N 1
ATOM 628 C CA . LYS A 1 81 ? -9.701 -6.220 12.348 1.00 93.12 81 LYS A CA 1
ATOM 629 C C . LYS A 1 81 ? -8.762 -5.588 13.377 1.00 93.12 81 LYS A C 1
ATOM 631 O O . LYS A 1 81 ? -8.450 -6.242 14.369 1.00 93.12 81 LYS A O 1
ATOM 636 N N . LEU A 1 82 ? -8.295 -4.358 13.146 1.00 91.38 82 LEU A N 1
ATOM 637 C CA . LEU A 1 82 ? -7.426 -3.662 14.089 1.00 91.38 82 LEU A CA 1
ATOM 638 C C . LEU A 1 82 ? -8.183 -3.330 15.375 1.00 91.38 82 LEU A C 1
ATOM 640 O O . LEU A 1 82 ? -9.331 -2.883 15.341 1.00 91.38 82 LEU A O 1
ATOM 644 N N . THR A 1 83 ? -7.527 -3.531 16.514 1.00 88.56 83 THR A N 1
ATOM 645 C CA . THR A 1 83 ? -8.112 -3.206 17.815 1.00 88.56 83 THR A CA 1
ATOM 646 C C . THR A 1 83 ? -7.993 -1.705 18.117 1.00 88.56 83 THR A C 1
ATOM 648 O O . THR A 1 83 ? -7.171 -1.007 17.507 1.00 88.56 83 THR A O 1
ATOM 651 N N . PRO A 1 84 ? -8.786 -1.168 19.063 1.00 85.94 84 PRO A N 1
ATOM 652 C CA . PRO A 1 84 ? -8.643 0.215 19.509 1.00 85.94 84 PRO A CA 1
ATOM 653 C C . PRO A 1 84 ? -7.217 0.534 19.962 1.00 85.94 84 PRO A C 1
ATOM 655 O O . PRO A 1 84 ? -6.676 1.553 19.571 1.00 85.94 84 PRO A O 1
ATOM 658 N N . GLU A 1 85 ? -6.529 -0.366 20.664 1.00 84.31 85 GLU A N 1
ATOM 659 C CA . GLU A 1 85 ? -5.148 -0.136 21.120 1.00 84.31 85 GLU A CA 1
ATOM 660 C C . GLU A 1 85 ? -4.151 0.012 19.957 1.00 84.31 85 GLU A C 1
ATOM 662 O O . GLU A 1 85 ? -3.102 0.635 20.106 1.00 84.31 85 GLU A O 1
ATOM 667 N N . GLN A 1 86 ? -4.472 -0.556 18.791 1.00 82.75 86 GLN A N 1
ATOM 668 C CA . GLN A 1 86 ? -3.658 -0.467 17.576 1.00 82.75 86 GLN A CA 1
ATOM 669 C C . GLN A 1 86 ? -3.979 0.757 16.716 1.00 82.75 86 GLN A C 1
ATOM 671 O O . GLN A 1 86 ? -3.286 0.982 15.722 1.00 82.75 86 GLN A O 1
ATOM 676 N N . THR A 1 87 ? -5.040 1.500 17.038 1.00 86.69 87 THR A N 1
ATOM 677 C CA . THR A 1 87 ? -5.571 2.597 16.211 1.00 86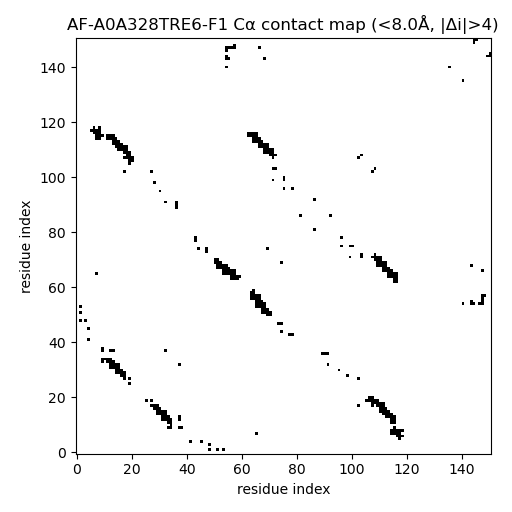.69 87 THR A CA 1
ATOM 678 C C . THR A 1 87 ? -5.730 3.906 16.980 1.00 86.69 87 THR A C 1
ATOM 680 O O . THR A 1 87 ? -5.656 4.978 16.376 1.00 86.69 87 THR A O 1
ATOM 683 N N . ASP A 1 88 ? -5.889 3.841 18.300 1.00 80.06 88 ASP A N 1
ATOM 684 C CA . ASP A 1 88 ? -6.105 4.993 19.162 1.00 80.06 88 ASP A CA 1
ATOM 685 C C . ASP A 1 88 ? -4.863 5.893 19.189 1.00 80.06 88 ASP A C 1
ATOM 687 O O . ASP A 1 88 ? -3.718 5.441 19.267 1.00 80.06 88 ASP A O 1
ATOM 691 N N . GLY A 1 89 ? -5.085 7.195 19.023 1.00 75.31 89 GLY A N 1
ATOM 692 C CA . GLY A 1 89 ? -4.018 8.189 18.864 1.00 75.31 89 GLY A CA 1
ATOM 693 C C . GLY A 1 89 ? -3.268 8.169 17.520 1.00 75.31 89 GLY A C 1
ATOM 694 O O . GLY A 1 89 ? -2.455 9.068 17.277 1.00 75.31 89 GLY A O 1
ATOM 695 N N . ILE A 1 90 ? -3.543 7.226 16.608 1.00 84.81 90 ILE A N 1
ATOM 696 C CA . ILE A 1 90 ? -2.874 7.154 15.298 1.00 84.81 90 ILE A CA 1
ATOM 697 C C . ILE A 1 90 ? -3.678 7.926 14.252 1.00 84.81 90 ILE A C 1
ATOM 699 O O . ILE A 1 90 ? -4.649 7.440 13.670 1.00 84.81 90 ILE A O 1
ATOM 703 N N . LYS A 1 91 ? -3.204 9.136 13.936 1.00 89.38 91 LYS A N 1
ATOM 704 C CA . LYS A 1 91 ? -3.848 10.072 12.993 1.00 89.38 91 LYS A CA 1
ATOM 705 C C . LYS A 1 91 ? -4.060 9.518 11.580 1.00 89.38 91 LYS A C 1
ATOM 707 O O . LYS A 1 91 ? -4.847 10.083 10.829 1.00 89.38 91 LYS A O 1
ATOM 712 N N . LEU A 1 92 ? -3.362 8.446 11.202 1.00 91.25 92 LEU A N 1
ATOM 713 C CA . LEU A 1 92 ? -3.474 7.818 9.884 1.00 91.25 92 LEU A CA 1
ATOM 714 C C . LEU A 1 92 ? -4.728 6.945 9.726 1.00 91.25 92 LEU A C 1
ATOM 716 O O . LEU A 1 92 ? -5.219 6.815 8.603 1.00 91.25 92 LEU A O 1
ATOM 720 N N . PHE A 1 93 ? -5.246 6.349 10.805 1.00 92.38 93 PHE A N 1
ATOM 721 C CA . PHE A 1 93 ? -6.258 5.290 10.708 1.00 92.38 93 PHE A CA 1
ATOM 722 C C .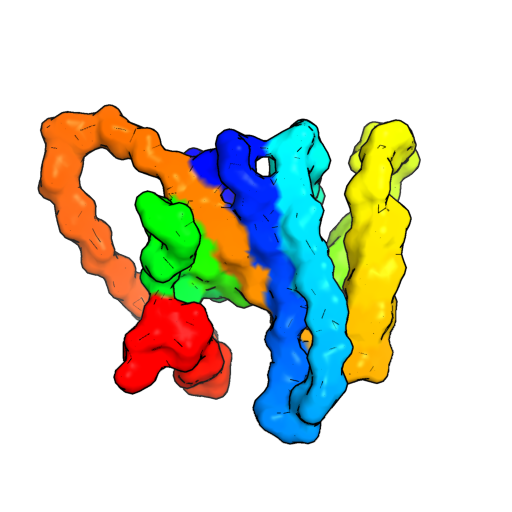 PHE A 1 93 ? -7.545 5.755 10.005 1.00 92.38 93 PHE A C 1
ATOM 724 O O . PHE A 1 93 ? -8.004 5.129 9.042 1.00 92.38 93 PHE A O 1
ATOM 731 N N . GLU A 1 94 ? -8.102 6.889 10.435 1.00 91.94 94 GLU A N 1
ATOM 732 C CA . GLU A 1 94 ? -9.318 7.450 9.840 1.00 91.94 94 GLU A CA 1
ATOM 733 C C . GLU A 1 94 ? -9.120 7.900 8.378 1.00 91.94 94 GLU A C 1
ATOM 735 O O . GLU A 1 94 ? -9.911 7.471 7.524 1.00 91.94 94 GLU A O 1
ATOM 740 N N . PRO A 1 95 ? -8.085 8.702 8.026 1.00 93.38 95 PRO A N 1
ATOM 741 C CA . PRO A 1 95 ? -7.791 9.042 6.635 1.00 93.38 95 PRO A CA 1
ATOM 742 C C . PRO A 1 95 ? -7.623 7.823 5.732 1.00 93.38 95 PRO A C 1
ATOM 744 O O . PRO A 1 95 ? -8.191 7.798 4.639 1.00 93.38 95 PRO A O 1
ATOM 747 N N . LEU A 1 96 ? -6.885 6.808 6.187 1.00 94.31 96 LEU A N 1
ATOM 748 C CA . LEU A 1 96 ? -6.623 5.600 5.412 1.00 94.31 96 LEU A CA 1
ATOM 749 C C . LEU A 1 96 ? -7.909 4.807 5.166 1.00 94.31 96 LEU A C 1
ATOM 751 O O . LEU A 1 96 ? -8.203 4.445 4.027 1.00 94.31 96 LEU A O 1
ATOM 755 N N . THR A 1 97 ? -8.725 4.607 6.201 1.00 93.88 97 THR A N 1
ATOM 756 C CA . THR A 1 97 ? -10.014 3.909 6.077 1.00 93.88 97 THR A CA 1
ATOM 757 C C . THR A 1 97 ? -10.967 4.664 5.148 1.00 93.88 97 THR A C 1
ATOM 759 O O . THR A 1 97 ? -11.645 4.065 4.304 1.00 93.88 97 THR A O 1
ATOM 762 N N . LYS A 1 98 ? -11.005 6.000 5.248 1.00 94.44 98 LYS A N 1
ATOM 763 C CA . LYS A 1 98 ? -11.807 6.854 4.361 1.00 94.44 98 LYS A CA 1
ATOM 764 C C . LYS A 1 98 ? -11.325 6.774 2.911 1.00 94.44 98 LYS A C 1
ATOM 766 O O . LYS A 1 98 ? -12.160 6.691 2.007 1.00 94.44 98 LYS A O 1
ATOM 771 N N . ALA A 1 99 ? -10.013 6.774 2.689 1.00 94.25 99 ALA A N 1
ATOM 772 C CA . ALA A 1 99 ? -9.420 6.622 1.366 1.00 94.25 99 ALA A CA 1
ATOM 773 C C . ALA A 1 99 ? -9.739 5.248 0.767 1.00 94.25 99 ALA A C 1
ATOM 775 O O . ALA A 1 99 ? -10.256 5.197 -0.344 1.00 94.25 99 ALA A O 1
ATOM 776 N N . CYS A 1 100 ? -9.578 4.161 1.530 1.00 94.38 100 CYS A N 1
ATOM 777 C CA . CYS A 1 100 ? -9.909 2.804 1.087 1.00 94.38 100 CYS A CA 1
ATOM 778 C C . CYS A 1 100 ? -11.373 2.681 0.644 1.00 94.38 100 CYS A C 1
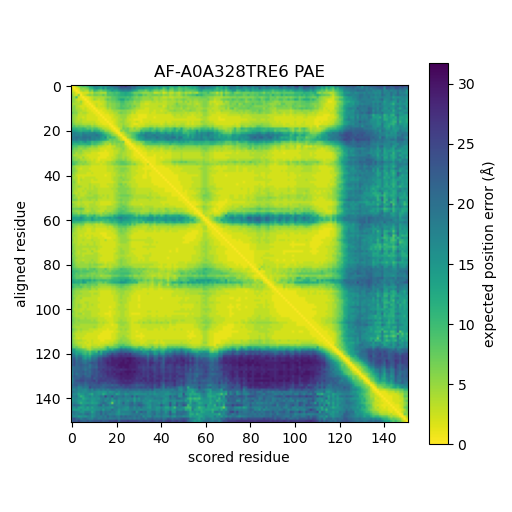ATOM 780 O O . CYS A 1 100 ? -11.658 2.196 -0.451 1.00 94.38 100 CYS A O 1
ATOM 782 N N . ARG A 1 101 ? -12.311 3.214 1.441 1.00 94.25 101 ARG A N 1
ATOM 783 C CA . ARG A 1 101 ? -13.739 3.260 1.072 1.00 94.25 101 ARG A CA 1
ATOM 784 C C . ARG A 1 101 ? -13.975 4.057 -0.207 1.00 94.25 101 ARG A C 1
ATOM 786 O O . ARG A 1 101 ? -14.787 3.651 -1.035 1.00 94.25 101 ARG A O 1
ATOM 793 N N . ARG A 1 102 ? -13.296 5.197 -0.371 1.00 93.44 102 ARG A N 1
ATOM 794 C CA . ARG A 1 102 ? -13.400 6.010 -1.589 1.00 93.44 102 ARG A CA 1
ATOM 795 C C . ARG A 1 102 ? -12.870 5.240 -2.796 1.00 93.44 102 ARG A C 1
ATOM 797 O O . ARG A 1 102 ? -13.594 5.118 -3.772 1.00 93.44 102 ARG A O 1
ATOM 804 N N . TRP A 1 103 ? -11.659 4.699 -2.726 1.00 94.38 103 TRP A N 1
ATOM 805 C CA . TRP A 1 103 ? -11.045 3.939 -3.815 1.00 94.38 103 TRP A CA 1
ATOM 806 C C . TRP A 1 103 ? -11.900 2.733 -4.221 1.00 94.38 103 TRP A C 1
ATOM 808 O O . TRP A 1 103 ? -12.156 2.541 -5.406 1.00 94.38 103 TRP A O 1
ATOM 818 N N . SER A 1 104 ? -12.450 2.003 -3.248 1.00 92.62 104 SER A N 1
ATOM 819 C CA . SER A 1 104 ? -13.349 0.871 -3.501 1.00 92.62 104 SER A CA 1
ATOM 820 C C . SER A 1 104 ? -14.612 1.288 -4.267 1.00 92.62 104 SER A C 1
ATOM 822 O O . SER A 1 104 ? -14.980 0.636 -5.240 1.00 92.62 104 SER A O 1
ATOM 824 N N . ARG A 1 105 ? -15.234 2.424 -3.912 1.00 91.56 105 ARG A N 1
ATOM 825 C CA . ARG A 1 105 ? -16.402 2.967 -4.641 1.00 91.56 105 ARG A CA 1
ATOM 826 C C . ARG A 1 105 ? -16.101 3.334 -6.094 1.00 91.56 105 ARG A C 1
ATOM 828 O O . ARG A 1 105 ? -17.019 3.363 -6.901 1.00 91.56 105 ARG A O 1
ATOM 835 N N . HIS A 1 106 ? -14.841 3.615 -6.413 1.00 90.38 106 HIS A N 1
ATOM 836 C CA . HIS A 1 106 ? -14.382 3.905 -7.770 1.00 90.38 106 HIS A CA 1
ATOM 837 C C . HIS A 1 106 ? -13.821 2.665 -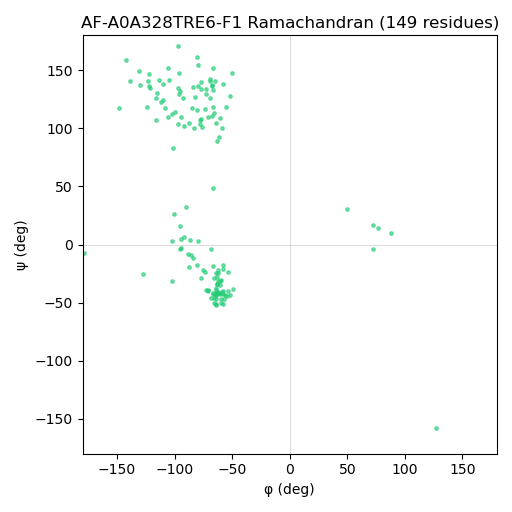8.491 1.00 90.38 106 HIS A C 1
ATOM 839 O O . HIS A 1 106 ? -13.135 2.801 -9.498 1.00 90.38 106 HIS A O 1
ATOM 845 N N . GLY A 1 107 ? -14.089 1.454 -7.988 1.00 89.06 107 GLY A N 1
ATOM 846 C CA . GLY A 1 107 ? -13.692 0.208 -8.651 1.00 89.06 107 GLY A CA 1
ATOM 847 C C . GLY A 1 107 ? -12.191 -0.088 -8.596 1.00 89.06 107 GLY A C 1
ATOM 848 O O . GLY A 1 107 ? -11.699 -0.916 -9.360 1.00 89.06 107 GLY A O 1
ATOM 849 N N . VAL A 1 108 ? -11.444 0.574 -7.709 1.00 91.56 108 VAL A N 1
ATOM 850 C CA . VAL A 1 108 ? -10.021 0.284 -7.509 1.00 91.56 108 VAL A CA 1
ATOM 851 C C . VAL A 1 108 ? -9.877 -1.088 -6.855 1.00 91.56 108 VAL A C 1
ATOM 853 O O . VAL A 1 108 ? -10.454 -1.343 -5.800 1.00 91.56 108 VAL A O 1
ATOM 856 N N . THR A 1 109 ? -9.080 -1.963 -7.463 1.00 92.25 109 THR A N 1
ATOM 857 C CA . THR A 1 109 ? -8.801 -3.309 -6.934 1.00 92.25 109 THR A CA 1
ATOM 858 C C . THR A 1 109 ? -7.433 -3.408 -6.270 1.00 92.25 109 THR A C 1
ATOM 860 O O . THR A 1 109 ? -7.277 -4.152 -5.306 1.00 92.25 109 THR A O 1
ATOM 863 N N . HIS A 1 110 ? -6.461 -2.631 -6.750 1.00 93.19 110 HIS A N 1
ATOM 864 C CA . HIS A 1 110 ? -5.084 -2.631 -6.268 1.00 93.19 110 HIS A CA 1
ATOM 865 C C . HIS A 1 110 ? -4.615 -1.207 -5.988 1.00 93.19 110 HIS A C 1
ATOM 867 O O . HIS A 1 110 ? -5.035 -0.255 -6.650 1.00 93.19 110 HIS A O 1
ATOM 873 N N . LEU A 1 111 ? -3.724 -1.077 -5.016 1.00 94.38 111 LEU A N 1
ATOM 874 C CA . LEU A 1 111 ? -3.032 0.158 -4.691 1.00 94.38 111 LEU A CA 1
ATOM 875 C C . LEU A 1 111 ? -1.548 -0.006 -5.003 1.00 94.38 111 LEU A C 1
ATOM 877 O O . LEU A 1 111 ? -0.970 -1.062 -4.742 1.00 94.38 111 LEU A O 1
ATOM 881 N N . ARG A 1 112 ? -0.931 1.051 -5.520 1.00 93.00 112 ARG A N 1
ATOM 882 C CA . ARG A 1 112 ? 0.515 1.183 -5.649 1.00 93.00 112 ARG A CA 1
ATOM 883 C C . ARG A 1 112 ? 1.078 1.705 -4.334 1.00 93.00 112 ARG A C 1
ATOM 885 O O . ARG A 1 112 ? 0.760 2.814 -3.916 1.00 93.00 112 ARG A O 1
ATOM 892 N N . LEU A 1 113 ? 1.922 0.902 -3.703 1.00 93.06 113 LEU A N 1
ATOM 893 C CA . LEU A 1 113 ? 2.734 1.277 -2.558 1.00 93.06 113 LEU A CA 1
ATOM 894 C C . LEU A 1 113 ? 4.148 1.590 -3.049 1.00 93.06 113 LEU A C 1
ATOM 896 O O . LEU A 1 113 ? 4.853 0.691 -3.505 1.00 93.06 113 LEU A O 1
ATOM 900 N N . THR A 1 114 ? 4.565 2.844 -2.926 1.00 91.19 114 THR A N 1
ATOM 901 C CA . THR A 1 114 ? 5.918 3.290 -3.269 1.00 91.19 114 THR A CA 1
ATOM 902 C C . THR A 1 114 ? 6.645 3.688 -1.995 1.00 91.19 114 THR A C 1
ATOM 904 O O . THR A 1 114 ? 6.181 4.555 -1.251 1.00 91.19 114 THR A O 1
ATOM 907 N N . ALA A 1 115 ? 7.792 3.068 -1.729 1.00 90.00 115 ALA A N 1
ATOM 908 C CA . ALA A 1 115 ? 8.601 3.415 -0.567 1.00 90.00 115 A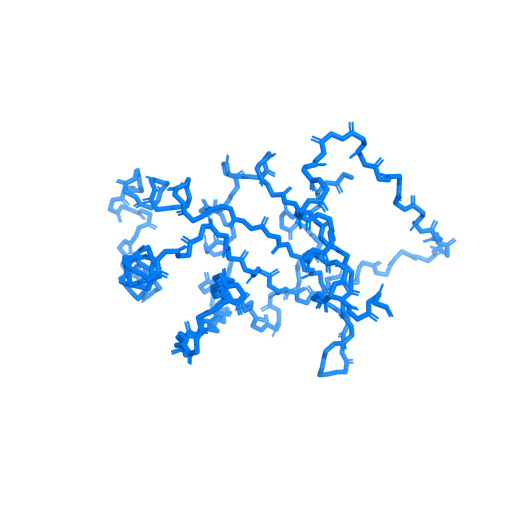LA A CA 1
ATOM 909 C C . ALA A 1 115 ? 10.093 3.439 -0.896 1.00 90.00 115 ALA A C 1
ATOM 911 O O . ALA A 1 115 ? 10.596 2.570 -1.612 1.00 90.00 115 ALA A O 1
ATOM 912 N N . ALA A 1 116 ? 10.804 4.418 -0.335 1.00 86.38 116 ALA A N 1
ATOM 913 C CA . ALA A 1 116 ? 12.243 4.560 -0.515 1.00 86.38 116 ALA A CA 1
ATOM 914 C C . ALA A 1 116 ? 12.986 3.303 -0.052 1.00 86.38 116 ALA A C 1
ATOM 916 O O . ALA A 1 116 ? 12.684 2.738 1.004 1.00 86.38 116 ALA A O 1
ATOM 917 N N . ILE A 1 117 ? 13.989 2.889 -0.821 1.00 84.69 117 ILE A N 1
ATOM 918 C CA . ILE A 1 117 ? 14.833 1.754 -0.462 1.00 84.69 117 ILE A CA 1
ATOM 919 C C . ILE A 1 117 ? 15.752 2.161 0.686 1.00 84.69 117 ILE A C 1
ATOM 921 O O . ILE A 1 117 ? 16.468 3.163 0.627 1.00 84.69 117 ILE A O 1
ATOM 925 N N . ARG A 1 118 ? 15.772 1.347 1.738 1.00 78.19 118 ARG A N 1
ATOM 926 C CA . ARG A 1 118 ? 16.831 1.382 2.739 1.00 78.19 118 ARG A CA 1
ATOM 927 C C . ARG A 1 118 ? 18.058 0.706 2.148 1.00 78.19 118 ARG A C 1
ATOM 929 O O . ARG A 1 118 ? 18.137 -0.520 2.117 1.00 78.19 118 ARG A O 1
ATOM 936 N N . TYR A 1 119 ? 19.022 1.503 1.697 1.00 66.19 119 TYR A N 1
ATOM 937 C CA . TYR A 1 119 ? 20.348 0.983 1.392 1.00 66.19 119 TYR A CA 1
ATOM 938 C C . TYR A 1 119 ? 20.973 0.479 2.690 1.00 66.19 119 TYR A C 1
ATOM 940 O O . TYR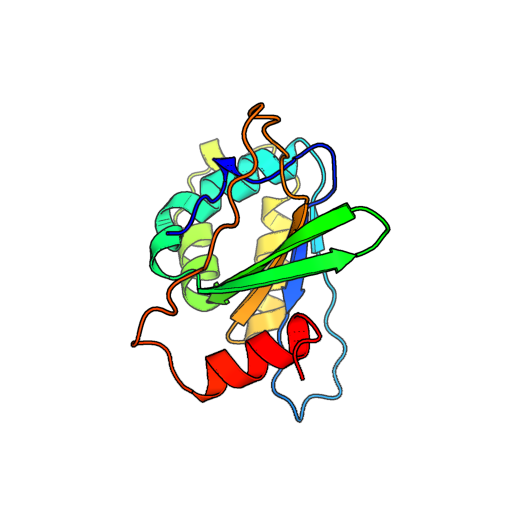 A 1 119 ? 21.373 1.252 3.559 1.00 66.19 119 TYR A O 1
ATOM 948 N N . GLN A 1 120 ? 21.014 -0.839 2.850 1.00 54.16 120 GLN A N 1
ATOM 949 C CA . GLN A 1 120 ? 21.989 -1.448 3.736 1.00 54.16 120 GLN A CA 1
ATOM 950 C C . GLN A 1 120 ? 23.284 -1.436 2.927 1.00 54.16 120 GLN A C 1
ATOM 952 O O . GLN A 1 120 ? 23.402 -2.185 1.960 1.00 54.16 120 GLN A O 1
ATOM 957 N N . HIS A 1 121 ? 24.201 -0.514 3.233 1.00 43.47 121 HIS A N 1
ATOM 958 C CA . HIS A 1 121 ? 25.565 -0.605 2.719 1.00 43.47 121 HIS A CA 1
ATOM 959 C C . HIS A 1 121 ? 26.160 -1.906 3.267 1.00 43.47 121 HIS A C 1
ATOM 961 O O . HIS A 1 121 ? 26.651 -1.951 4.389 1.00 43.47 121 HIS A O 1
ATOM 967 N N . PHE A 1 122 ? 26.031 -2.985 2.504 1.00 46.41 122 PHE A N 1
ATOM 968 C CA . PHE A 1 122 ? 26.924 -4.122 2.612 1.00 46.41 122 PHE A CA 1
ATOM 969 C C . PHE A 1 122 ? 28.025 -3.871 1.589 1.00 46.41 122 PHE A C 1
ATOM 971 O O . PHE A 1 122 ? 27.718 -3.633 0.423 1.00 46.41 122 PHE A O 1
ATOM 978 N N . ASP A 1 123 ? 29.281 -3.899 2.026 1.00 38.16 123 ASP A N 1
ATOM 979 C CA . ASP A 1 123 ? 30.483 -3.745 1.194 1.00 38.16 123 ASP A CA 1
ATOM 980 C C . ASP A 1 123 ? 30.686 -4.918 0.215 1.00 38.16 123 ASP A C 1
ATOM 982 O O . ASP A 1 123 ? 31.763 -5.504 0.151 1.00 38.16 123 ASP A O 1
ATOM 986 N N . ILE A 1 124 ? 29.656 -5.330 -0.529 1.00 42.19 124 ILE A N 1
ATOM 987 C CA . ILE A 1 124 ? 29.771 -6.344 -1.577 1.00 42.19 124 ILE A CA 1
ATOM 988 C C . ILE A 1 124 ? 28.752 -6.036 -2.679 1.00 42.19 124 ILE A C 1
ATOM 990 O O . ILE A 1 124 ? 27.540 -6.058 -2.456 1.00 42.19 124 ILE A O 1
ATOM 994 N N . GLU A 1 125 ? 29.255 -5.770 -3.883 1.00 38.97 125 GLU A N 1
ATOM 995 C CA . GLU A 1 125 ? 28.470 -5.677 -5.113 1.00 38.97 125 GLU A CA 1
ATOM 996 C C . GLU A 1 125 ? 27.735 -7.004 -5.358 1.00 38.97 125 GLU A C 1
ATOM 998 O O . GLU A 1 125 ? 28.310 -7.982 -5.832 1.00 38.97 125 GLU A O 1
ATOM 1003 N N . GLN A 1 126 ? 26.445 -7.066 -5.029 1.00 39.69 126 GLN A N 1
ATOM 1004 C CA . GLN A 1 126 ? 25.572 -8.140 -5.493 1.00 39.69 126 GLN A CA 1
ATOM 1005 C C . GLN A 1 126 ? 24.484 -7.564 -6.394 1.00 39.69 126 GLN A C 1
ATOM 1007 O O . GLN A 1 126 ? 23.530 -6.932 -5.939 1.00 39.69 126 GLN A O 1
ATOM 1012 N N . GLN A 1 127 ? 24.618 -7.834 -7.693 1.00 37.47 127 GLN A N 1
ATOM 1013 C CA . GLN A 1 127 ? 23.516 -7.768 -8.645 1.00 37.47 127 GLN A CA 1
ATOM 1014 C C . GLN A 1 127 ? 22.437 -8.771 -8.223 1.00 37.47 127 GLN A C 1
ATOM 1016 O O . GLN A 1 127 ? 22.610 -9.983 -8.346 1.00 37.47 127 GLN A O 1
ATOM 1021 N N . VAL A 1 128 ? 21.302 -8.269 -7.741 1.00 41.59 128 VAL A N 1
ATOM 1022 C CA . VAL A 1 128 ? 20.120 -9.098 -7.494 1.00 41.59 128 VAL A CA 1
ATOM 1023 C C . VAL A 1 128 ? 19.363 -9.251 -8.812 1.00 41.59 128 VAL A C 1
ATOM 1025 O O . VAL A 1 128 ? 18.621 -8.360 -9.216 1.00 41.59 128 VAL A O 1
ATOM 1028 N N . TRP A 1 129 ? 19.541 -10.390 -9.480 1.00 40.56 129 TRP A N 1
ATOM 1029 C CA . TRP A 1 129 ? 18.645 -10.832 -10.549 1.00 40.56 129 TRP A CA 1
ATOM 1030 C C . TRP A 1 129 ? 17.387 -11.416 -9.896 1.00 40.56 129 TRP A C 1
ATOM 1032 O O . TRP A 1 129 ? 17.424 -12.476 -9.269 1.00 40.56 129 TRP A O 1
ATOM 1042 N N . GLY A 1 130 ? 16.274 -10.687 -9.968 1.00 38.22 130 GLY A N 1
ATOM 1043 C CA . GLY A 1 130 ? 14.979 -11.178 -9.511 1.00 38.22 130 GLY A CA 1
ATOM 1044 C C . GLY A 1 130 ? 14.462 -12.253 -10.462 1.00 38.22 130 GLY A C 1
ATOM 1045 O O . GLY A 1 130 ? 14.083 -11.943 -11.584 1.00 38.22 130 GLY A O 1
ATOM 1046 N N . HIS A 1 131 ? 14.430 -13.511 -10.021 1.00 39.94 131 HIS A N 1
ATOM 1047 C CA . HIS A 1 131 ? 13.642 -14.538 -10.697 1.00 39.94 131 HIS A CA 1
ATOM 1048 C C . HIS A 1 131 ? 12.155 -14.185 -10.561 1.00 39.94 131 HIS A C 1
ATOM 1050 O O . HIS A 1 131 ? 11.610 -14.186 -9.452 1.00 39.94 131 HIS A O 1
ATOM 1056 N N . GLU A 1 132 ? 11.519 -13.863 -11.687 1.00 40.97 132 GLU A N 1
ATOM 1057 C CA . GLU A 1 132 ? 10.072 -13.705 -11.807 1.00 40.97 132 GLU A CA 1
ATOM 1058 C C . GLU A 1 132 ? 9.389 -14.991 -11.326 1.00 40.97 132 GLU A C 1
ATOM 1060 O O . GLU A 1 132 ? 9.608 -16.077 -11.865 1.00 40.97 132 GLU A O 1
ATOM 1065 N N . GLN A 1 133 ? 8.579 -14.889 -10.271 1.00 41.22 133 GLN A N 1
ATOM 1066 C CA . GLN A 1 133 ? 7.730 -15.997 -9.854 1.00 41.22 133 GLN A CA 1
ATOM 1067 C C . GLN A 1 133 ? 6.659 -16.213 -10.927 1.00 41.22 133 GLN A C 1
ATOM 1069 O O . GLN A 1 133 ? 5.752 -15.401 -11.112 1.00 41.22 133 GLN A O 1
ATOM 1074 N N . THR A 1 134 ? 6.783 -17.330 -11.639 1.00 43.19 134 THR A N 1
ATOM 1075 C CA . THR A 1 134 ? 5.803 -17.866 -12.584 1.00 43.19 134 THR A CA 1
ATOM 1076 C C . THR A 1 134 ? 4.518 -18.228 -11.837 1.00 43.19 134 THR A C 1
ATOM 1078 O O . THR A 1 134 ? 4.379 -19.338 -11.329 1.00 43.19 134 THR A O 1
ATOM 1081 N N . GLY A 1 135 ? 3.598 -17.273 -11.713 1.00 46.53 135 GLY A N 1
ATOM 1082 C CA . GLY A 1 135 ? 2.309 -17.497 -11.050 1.00 46.53 135 GLY A CA 1
ATOM 1083 C C . GLY A 1 135 ? 1.350 -16.306 -11.017 1.00 46.53 135 GLY A C 1
ATOM 1084 O O . GLY A 1 135 ? 0.207 -16.474 -10.605 1.00 46.53 135 GLY A O 1
ATOM 1085 N N . HIS A 1 136 ? 1.772 -15.116 -11.446 1.00 52.47 136 HIS A N 1
ATOM 1086 C CA . HIS A 1 136 ? 0.920 -13.928 -11.428 1.00 52.47 136 HIS A CA 1
ATOM 1087 C C . HIS A 1 136 ? 0.236 -13.676 -12.776 1.00 52.47 136 HIS A C 1
ATOM 1089 O O . HIS A 1 136 ? 0.786 -13.982 -13.833 1.00 52.47 136 HIS A O 1
ATOM 1095 N N . ASP A 1 137 ? -0.979 -13.123 -12.721 1.00 57.81 137 ASP A N 1
ATOM 1096 C CA . ASP A 1 137 ? -1.792 -12.785 -13.892 1.00 57.81 137 ASP A CA 1
ATOM 1097 C C . ASP A 1 137 ? -0.981 -11.920 -14.889 1.00 57.81 137 ASP A C 1
ATOM 1099 O O . ASP A 1 137 ? -0.441 -10.876 -14.503 1.00 57.81 137 ASP A O 1
ATOM 1103 N N . PRO A 1 138 ? -0.904 -12.298 -16.179 1.00 61.19 138 PRO A N 1
ATOM 1104 C CA . PRO A 1 138 ? -0.251 -11.501 -17.218 1.00 61.19 138 PRO A CA 1
ATOM 1105 C C . PRO A 1 138 ? -0.748 -10.050 -17.328 1.00 61.19 138 PRO A C 1
ATOM 1107 O O . PRO A 1 138 ? -0.031 -9.195 -17.860 1.00 61.19 138 PRO A O 1
ATOM 1110 N N . ALA A 1 139 ? -1.971 -9.753 -16.879 1.00 67.81 139 ALA A N 1
ATOM 1111 C CA . ALA A 1 139 ? -2.489 -8.388 -16.803 1.00 67.81 139 ALA A CA 1
ATOM 1112 C C . ALA A 1 139 ? -1.808 -7.575 -15.686 1.00 67.81 139 ALA A C 1
ATOM 1114 O O . ALA A 1 139 ? -1.456 -6.413 -15.902 1.00 67.81 139 ALA A O 1
ATOM 1115 N N . LEU A 1 140 ? -1.552 -8.191 -14.525 1.00 61.91 140 LEU A N 1
ATOM 1116 C CA . LEU A 1 140 ? -0.825 -7.574 -13.408 1.00 61.91 140 LEU A CA 1
ATOM 1117 C C . LEU A 1 140 ? 0.630 -7.284 -13.784 1.00 61.91 140 LEU A C 1
ATOM 1119 O O . LEU A 1 140 ? 1.114 -6.183 -13.528 1.00 61.91 140 LEU A O 1
ATOM 1123 N N . TYR A 1 141 ? 1.286 -8.224 -14.468 1.00 63.81 141 TYR A N 1
ATOM 1124 C CA . TYR A 1 141 ? 2.655 -8.046 -14.959 1.00 63.81 141 TYR A CA 1
ATOM 1125 C C . TYR A 1 141 ? 2.784 -6.837 -15.897 1.00 63.81 141 TYR A C 1
ATOM 1127 O O . TYR A 1 141 ? 3.600 -5.942 -15.679 1.00 63.81 141 TYR A O 1
ATOM 1135 N N . ARG A 1 142 ? 1.917 -6.759 -16.918 1.00 64.06 142 ARG A N 1
ATOM 1136 C CA . ARG A 1 142 ? 1.908 -5.641 -17.879 1.00 64.06 142 ARG A CA 1
ATOM 1137 C C . ARG A 1 142 ? 1.652 -4.296 -17.205 1.00 64.06 142 ARG A C 1
ATOM 1139 O O . ARG A 1 142 ? 2.207 -3.279 -17.616 1.00 64.06 142 ARG A O 1
ATOM 1146 N N . ARG A 1 143 ? 0.819 -4.284 -16.166 1.00 63.66 143 ARG A N 1
ATOM 1147 C CA . ARG A 1 143 ? 0.505 -3.073 -15.408 1.00 63.66 143 ARG A CA 1
ATOM 1148 C C . ARG A 1 143 ? 1.674 -2.631 -14.532 1.00 63.66 143 ARG A C 1
ATOM 1150 O O . ARG A 1 143 ? 1.968 -1.442 -14.478 1.00 63.66 143 ARG A O 1
ATOM 1157 N N . ALA A 1 144 ? 2.378 -3.576 -13.918 1.00 63.28 144 ALA A N 1
ATOM 1158 C CA . ALA A 1 144 ? 3.589 -3.308 -13.153 1.00 63.28 144 ALA A CA 1
ATOM 1159 C C . ALA A 1 144 ? 4.725 -2.749 -14.022 1.00 63.28 144 ALA A C 1
ATOM 1161 O O . ALA A 1 144 ? 5.328 -1.750 -13.636 1.00 63.28 144 ALA A O 1
ATOM 1162 N N . ALA A 1 145 ? 4.951 -3.315 -15.214 1.00 63.28 145 ALA A N 1
ATOM 1163 C CA . ALA A 1 145 ? 5.974 -2.838 -16.152 1.00 63.28 145 ALA A CA 1
ATOM 1164 C C . ALA A 1 145 ? 5.758 -1.370 -16.570 1.00 63.28 145 ALA A C 1
ATOM 1166 O O . ALA A 1 145 ? 6.704 -0.583 -16.596 1.00 63.28 145 ALA A O 1
ATOM 1167 N N . LYS A 1 146 ? 4.501 -0.963 -16.812 1.00 69.12 146 LYS A N 1
ATOM 1168 C CA . LYS A 1 146 ? 4.158 0.444 -17.091 1.00 69.12 146 LYS A CA 1
ATOM 1169 C C . LYS A 1 146 ? 4.450 1.372 -15.908 1.00 69.12 146 LYS A C 1
ATOM 1171 O O . LYS A 1 146 ? 4.868 2.506 -16.113 1.00 69.12 146 LYS A O 1
ATOM 1176 N N . LEU A 1 147 ? 4.218 0.913 -14.676 1.00 60.78 147 LEU A N 1
ATOM 1177 C CA . LEU A 1 147 ? 4.383 1.728 -13.466 1.00 60.78 147 LEU A CA 1
ATOM 1178 C C . LEU A 1 147 ? 5.849 1.946 -13.073 1.00 60.78 147 LEU A C 1
ATOM 1180 O O . LEU A 1 147 ? 6.127 2.904 -12.355 1.00 60.78 147 LEU A O 1
ATOM 1184 N N . THR A 1 148 ? 6.761 1.081 -13.520 1.00 57.38 148 THR A N 1
ATOM 1185 C CA . THR A 1 148 ? 8.207 1.176 -13.259 1.00 57.38 148 THR A CA 1
ATOM 1186 C C . THR A 1 148 ? 9.009 1.724 -14.441 1.00 57.38 148 THR A C 1
ATOM 1188 O O . THR A 1 148 ? 10.226 1.832 -14.343 1.00 57.38 148 THR A O 1
ATOM 1191 N N . GLY A 1 149 ? 8.350 2.106 -15.542 1.00 48.81 149 GLY A N 1
ATOM 1192 C CA . GLY A 1 149 ? 9.019 2.657 -16.726 1.00 48.81 149 GLY A CA 1
ATOM 1193 C C . GLY A 1 149 ? 9.727 1.616 -17.600 1.00 48.81 149 GLY A C 1
ATOM 1194 O O . GLY A 1 149 ? 10.497 1.995 -18.475 1.00 48.81 149 GLY A O 1
ATOM 1195 N N . ASN A 1 150 ? 9.448 0.324 -17.400 1.00 46.81 150 ASN A N 1
ATOM 1196 C CA . ASN A 1 150 ? 9.987 -0.788 -18.193 1.00 46.81 150 ASN A CA 1
ATOM 1197 C C . ASN A 1 150 ? 9.092 -1.137 -19.403 1.00 46.81 150 ASN A C 1
ATOM 1199 O O . ASN A 1 150 ? 8.969 -2.309 -19.759 1.00 46.81 150 ASN A O 1
ATOM 1203 N N . ALA A 1 151 ? 8.413 -0.142 -19.984 1.00 44.12 151 ALA A N 1
ATOM 1204 C CA . ALA A 1 151 ? 7.563 -0.319 -21.164 1.00 44.12 151 ALA A CA 1
ATOM 1205 C C . ALA A 1 151 ? 8.374 -0.280 -22.465 1.00 44.12 151 ALA A C 1
ATOM 1207 O O . ALA A 1 151 ? 9.254 0.602 -22.579 1.00 44.12 151 ALA A O 1
#

Radius of gyration: 15.62 Å; Cα contacts (8 Å, |Δi|>4): 196; chains: 1; bounding box: 47×30×42 Å

Secondary structure (DSSP, 8-state):
---TTTTB-TTSPEEEEEE--TT-------EEE-TTHHHHHHHHHGGGGGG-EEEEEEEETTEEEEEEEEEHHHHHHHHHH--GGGTTT-TTHHHHHHHHHHHHHTT--EEEEEEEB-----SS---------TTS-HHHHHHHHHHTT--

pLDDT: mean 78.37, std 17.23, range [37.47, 94.94]

Nearest PDB structures (foldseek):
  6ecw-assembly1_B  TM=2.378E-01  e=4.999E+00  Stigmatella aurantiaca

Solvent-accessible surface area (backbone atoms only — not comparable to full-atom values): 9092 Å² total; per-residue (Å²): 133,88,56,77,65,82,41,48,28,65,91,43,55,33,37,42,30,72,47,57,54,95,86,54,88,71,88,68,83,64,46,80,34,42,69,70,56,38,60,56,52,49,60,70,44,56,88,50,53,91,64,48,42,77,51,49,65,32,82,52,99,92,45,53,21,39,33,30,39,36,51,40,65,64,51,53,53,50,64,70,69,55,51,64,89,79,41,65,93,44,82,57,53,63,60,50,54,54,46,48,56,51,42,48,76,64,65,28,55,36,27,40,38,40,32,32,49,38,81,74,89,60,102,62,96,70,88,81,80,77,79,79,74,91,81,67,59,71,69,58,54,58,53,31,30,57,74,46,69,69,110

Mean predicted aligned error: 9.82 Å

Foldseek 3Di:
DDPPPVFFDLQAWKKKAFDFPPPDPDHADIDTHHPPLVVLVSVLCVVQRVVKDFLQWACDPNAIKTKIKGFLVVSLVSLVVDDCVSCPPRPVSVVVNVSSVVSVVSVGGIMIIIGGTDDPPDVDDDDDDDDPPPPDDPVVNVVSCVVRVVD